Protein AF-A0A8T6LM18-F1 (afdb_monomer_lite)

Sequence (63 aa):
MSTTEARLRALIDEHLDLDHEPDFDLAFGEAGVSSLDCVAFVKLVASEFGVEIAPEEWMGIGS

Secondary structure (DSSP, 8-state):
---HHHHHHHHHHHH---SS---TTS-TTTTT--HHHHHHHHHHHHHHHT----HHHHTT-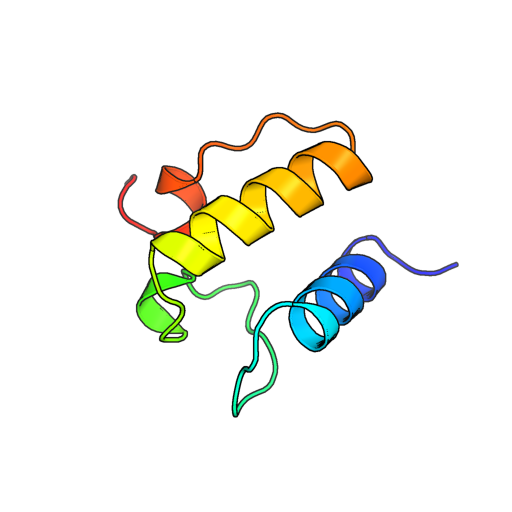--

Structure (mmCIF, N/CA/C/O backbone)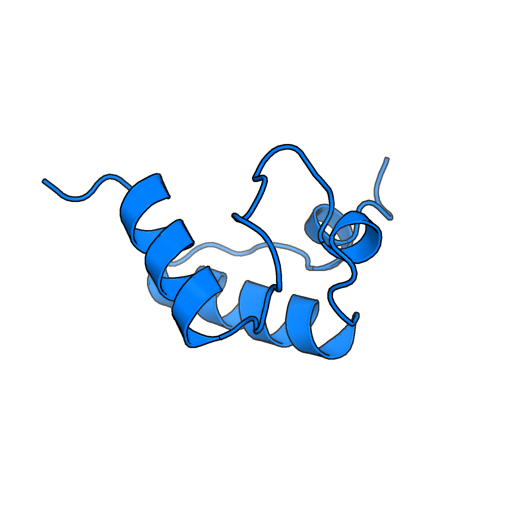:
data_AF-A0A8T6LM18-F1
#
_entry.id   AF-A0A8T6LM18-F1
#
loop_
_atom_site.group_PDB
_atom_site.id
_atom_site.type_symbol
_atom_site.label_atom_id
_atom_site.label_alt_id
_atom_site.label_comp_id
_atom_site.label_asym_id
_atom_site.label_entity_id
_atom_site.label_seq_id
_atom_site.pdbx_PDB_ins_code
_atom_site.Cartn_x
_atom_site.Cartn_y
_atom_site.Cartn_z
_atom_site.occupancy
_atom_site.B_iso_or_equiv
_atom_site.auth_seq_id
_atom_site.auth_comp_id
_atom_site.auth_asym_id
_atom_site.auth_atom_id
_atom_site.pdbx_PDB_model_num
ATOM 1 N N . MET A 1 1 ? -12.794 7.040 14.780 1.00 43.38 1 MET A N 1
ATOM 2 C CA . MET A 1 1 ? -12.809 7.117 13.305 1.00 43.38 1 MET A CA 1
ATOM 3 C C . MET A 1 1 ? -11.463 6.609 12.836 1.00 43.38 1 MET A C 1
ATOM 5 O O . MET A 1 1 ? -10.469 7.136 13.311 1.00 43.38 1 MET A O 1
ATOM 9 N N . SER A 1 2 ? -11.423 5.550 12.027 1.00 56.03 2 SER A N 1
ATOM 10 C CA . SER A 1 2 ? -10.165 5.121 11.406 1.00 56.03 2 SER A CA 1
ATOM 11 C C . SER A 1 2 ? -9.808 6.153 10.336 1.00 56.03 2 SER A C 1
ATOM 13 O O . SER A 1 2 ? -10.659 6.486 9.509 1.00 56.03 2 SER A O 1
ATOM 15 N N . THR A 1 3 ? -8.621 6.744 10.430 1.00 82.25 3 THR A N 1
ATOM 16 C CA . THR A 1 3 ? -8.102 7.683 9.432 1.00 82.25 3 THR A CA 1
ATOM 17 C C . THR A 1 3 ? -7.726 6.917 8.161 1.00 82.25 3 THR A C 1
ATOM 19 O O . THR A 1 3 ? -7.494 5.709 8.208 1.00 82.25 3 THR A O 1
ATOM 22 N N . THR A 1 4 ? -7.662 7.601 7.017 1.00 82.75 4 THR A N 1
ATOM 23 C CA . THR A 1 4 ? -7.190 7.024 5.742 1.00 82.75 4 THR A CA 1
ATOM 24 C C . THR A 1 4 ? -5.875 6.259 5.921 1.00 82.75 4 THR A C 1
ATOM 26 O O . THR A 1 4 ? -5.759 5.128 5.467 1.00 82.75 4 THR A O 1
ATOM 29 N N . GLU A 1 5 ? -4.948 6.826 6.693 1.00 81.00 5 GLU A N 1
ATOM 30 C CA . GLU A 1 5 ? -3.662 6.224 7.063 1.00 81.00 5 GLU A CA 1
ATOM 31 C C . GLU A 1 5 ? -3.809 4.894 7.821 1.00 81.00 5 GLU A C 1
ATOM 33 O O . GLU A 1 5 ? -3.134 3.923 7.502 1.00 81.00 5 GLU A O 1
ATOM 38 N N . ALA A 1 6 ? -4.727 4.804 8.790 1.00 84.62 6 ALA A N 1
ATOM 39 C CA . ALA A 1 6 ? -4.950 3.568 9.540 1.00 84.62 6 ALA A CA 1
ATOM 40 C C . ALA A 1 6 ? -5.556 2.455 8.667 1.00 84.62 6 ALA A C 1
ATOM 42 O O . ALA A 1 6 ? -5.238 1.285 8.863 1.00 84.62 6 ALA A O 1
ATOM 43 N N . ARG A 1 7 ? -6.400 2.808 7.686 1.00 85.44 7 ARG A N 1
ATOM 44 C CA . ARG A 1 7 ? -6.892 1.848 6.684 1.00 85.44 7 ARG A CA 1
ATOM 45 C C . ARG A 1 7 ? -5.794 1.411 5.723 1.00 85.44 7 ARG A C 1
ATOM 47 O O . ARG A 1 7 ? -5.681 0.225 5.460 1.00 85.44 7 ARG A O 1
ATOM 54 N N . LEU A 1 8 ? -4.974 2.343 5.245 1.00 84.25 8 LEU A N 1
ATOM 55 C CA . LEU A 1 8 ? -3.835 2.026 4.387 1.00 84.25 8 LEU A CA 1
ATOM 56 C C . LEU A 1 8 ? -2.836 1.103 5.088 1.00 84.25 8 LEU A C 1
ATOM 58 O O . LEU A 1 8 ? -2.450 0.108 4.492 1.00 84.25 8 LEU A O 1
ATOM 62 N N . ARG A 1 9 ? -2.492 1.360 6.360 1.00 84.25 9 ARG A N 1
ATOM 63 C CA . ARG A 1 9 ? -1.642 0.447 7.147 1.00 84.25 9 ARG A CA 1
ATOM 64 C C . ARG A 1 9 ? -2.222 -0.963 7.214 1.00 84.25 9 ARG A C 1
ATOM 66 O O . ARG A 1 9 ? -1.484 -1.911 7.006 1.00 84.25 9 ARG A O 1
ATOM 73 N N . ALA A 1 10 ? -3.525 -1.096 7.469 1.00 85.88 10 ALA A N 1
ATOM 74 C CA . ALA A 1 10 ? -4.174 -2.406 7.522 1.00 85.88 10 ALA A CA 1
ATOM 75 C C . ALA A 1 10 ? -4.121 -3.137 6.171 1.00 85.88 10 ALA A C 1
ATOM 77 O O . ALA A 1 10 ? -3.859 -4.330 6.137 1.00 85.88 10 ALA A O 1
ATOM 78 N N . LEU A 1 11 ? -4.317 -2.418 5.062 1.00 87.06 11 LEU A N 1
ATOM 79 C CA . LEU A 1 11 ? -4.201 -2.997 3.724 1.00 87.06 11 LEU A CA 1
ATOM 80 C C . LEU A 1 11 ? -2.764 -3.418 3.404 1.00 87.06 11 LEU A C 1
ATOM 82 O O . LEU A 1 11 ? -2.569 -4.444 2.761 1.00 87.06 11 LEU A O 1
ATOM 86 N N . ILE A 1 12 ? -1.770 -2.633 3.829 1.00 85.94 12 ILE A N 1
ATOM 87 C CA . ILE A 1 12 ? -0.359 -2.992 3.670 1.00 85.94 12 ILE A CA 1
ATOM 88 C C . ILE A 1 12 ? -0.057 -4.259 4.470 1.00 85.94 12 ILE A C 1
ATOM 90 O O . ILE A 1 12 ? 0.438 -5.206 3.886 1.00 85.94 12 ILE A O 1
ATOM 94 N N . ASP A 1 13 ? -0.428 -4.317 5.746 1.00 84.62 13 ASP A N 1
ATOM 95 C CA . ASP A 1 13 ? -0.204 -5.487 6.611 1.00 84.62 13 ASP A CA 1
ATOM 96 C C . ASP A 1 13 ? -0.911 -6.758 6.093 1.00 84.62 13 ASP A C 1
ATOM 98 O O . ASP A 1 13 ? -0.392 -7.864 6.205 1.00 84.62 13 ASP A O 1
ATOM 102 N N . GLU A 1 14 ? -2.090 -6.613 5.478 1.00 84.94 14 GLU A N 1
ATOM 103 C CA . GLU A 1 14 ? -2.854 -7.741 4.929 1.00 84.94 14 GLU A CA 1
ATOM 104 C C . GLU A 1 14 ? -2.311 -8.248 3.580 1.00 84.94 14 GLU A C 1
ATOM 106 O O . GLU A 1 14 ? -2.420 -9.440 3.280 1.00 84.94 14 GLU A O 1
ATOM 111 N N . HIS A 1 15 ? -1.755 -7.361 2.746 1.00 84.56 15 HIS A N 1
ATOM 112 C CA . HIS A 1 15 ? -1.421 -7.679 1.351 1.00 84.56 15 HIS A CA 1
ATOM 113 C C . HIS A 1 15 ? 0.063 -7.618 1.000 1.00 84.56 15 HIS A C 1
ATOM 115 O O . HIS A 1 15 ? 0.461 -8.202 -0.009 1.00 84.56 15 HIS A O 1
ATOM 121 N N . LEU A 1 16 ? 0.874 -6.919 1.784 1.00 81.12 16 LEU A N 1
ATOM 122 C CA . LEU A 1 16 ? 2.309 -6.796 1.588 1.00 81.12 16 LEU A CA 1
ATOM 123 C C . LEU A 1 16 ? 3.002 -7.400 2.804 1.00 81.12 16 LEU A C 1
ATOM 125 O O . LEU A 1 16 ? 2.909 -6.890 3.916 1.00 81.12 16 LEU A O 1
ATOM 129 N N . ASP A 1 17 ? 3.716 -8.493 2.567 1.00 75.12 17 ASP A N 1
ATOM 130 C CA . ASP A 1 17 ? 4.499 -9.181 3.591 1.00 75.12 17 ASP A CA 1
ATOM 131 C C . ASP A 1 17 ? 5.803 -8.404 3.836 1.00 75.12 17 ASP A C 1
ATOM 133 O O . ASP A 1 17 ? 6.868 -8.733 3.309 1.00 75.12 17 ASP A O 1
ATOM 137 N N . LEU A 1 18 ? 5.686 -7.272 4.534 1.00 75.38 18 LEU A N 1
ATOM 138 C CA . LEU A 1 18 ? 6.815 -6.422 4.889 1.00 75.38 18 LEU A CA 1
ATOM 139 C C . LEU A 1 18 ? 7.416 -6.886 6.217 1.00 75.38 18 LEU A C 1
ATOM 141 O O . LEU A 1 18 ? 6.753 -6.884 7.250 1.00 75.38 18 LEU A O 1
ATOM 145 N N . ASP A 1 19 ? 8.722 -7.157 6.226 1.00 74.56 19 ASP A N 1
ATOM 146 C CA . ASP A 1 19 ? 9.484 -7.419 7.461 1.00 74.56 19 ASP A CA 1
ATOM 147 C C . ASP A 1 19 ? 9.635 -6.171 8.369 1.00 74.56 19 ASP A C 1
ATOM 149 O O . ASP A 1 19 ? 10.289 -6.221 9.415 1.00 74.56 19 ASP A O 1
ATOM 153 N N . HIS A 1 20 ? 9.089 -5.023 7.962 1.00 71.25 20 HIS A N 1
ATOM 154 C CA . HIS A 1 20 ? 9.212 -3.735 8.642 1.00 71.25 20 HIS A CA 1
ATOM 155 C C . HIS A 1 20 ? 7.900 -2.950 8.601 1.00 71.25 20 HIS A C 1
ATOM 157 O O . HIS A 1 20 ? 7.023 -3.204 7.777 1.00 71.25 20 HIS A O 1
ATOM 163 N N . GLU A 1 21 ? 7.773 -1.975 9.503 1.00 75.31 21 GLU A N 1
ATOM 164 C CA . GLU A 1 21 ? 6.619 -1.079 9.515 1.00 75.31 21 GLU A CA 1
ATOM 165 C C . GLU A 1 21 ? 6.573 -0.274 8.203 1.00 75.31 21 GLU A C 1
ATOM 167 O O . GLU A 1 21 ? 7.611 0.253 7.790 1.00 75.31 21 GLU A O 1
ATOM 172 N N . PRO A 1 22 ? 5.408 -0.176 7.537 1.00 71.06 22 PRO A N 1
ATOM 173 C CA . PRO A 1 22 ? 5.305 0.534 6.274 1.00 71.06 22 PRO A CA 1
ATOM 174 C C . PRO A 1 22 ? 5.594 2.021 6.442 1.00 71.06 22 PRO A C 1
ATOM 176 O O . PRO A 1 22 ? 4.898 2.728 7.177 1.00 71.06 22 PRO A O 1
ATOM 179 N N . ASP A 1 23 ? 6.601 2.484 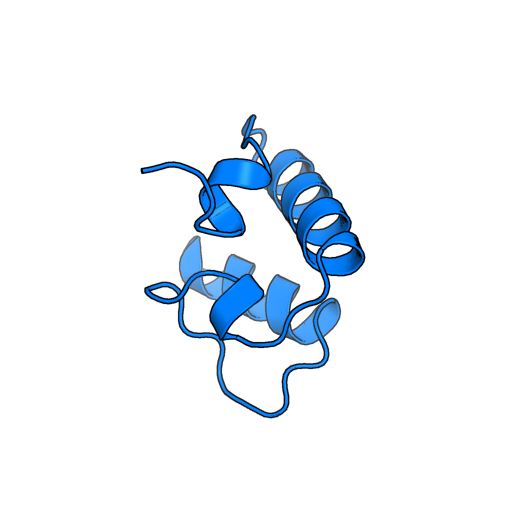5.711 1.00 78.06 23 ASP A N 1
ATOM 180 C CA . ASP A 1 23 ? 6.951 3.890 5.608 1.00 78.06 23 ASP A CA 1
ATOM 181 C C . ASP A 1 23 ? 6.249 4.498 4.387 1.00 78.06 23 ASP A C 1
ATOM 183 O O . ASP A 1 23 ? 6.522 4.133 3.245 1.00 78.06 23 ASP A O 1
ATOM 187 N N . PHE A 1 24 ? 5.310 5.410 4.638 1.00 75.06 24 PHE A N 1
ATOM 188 C CA . PHE A 1 24 ? 4.545 6.087 3.589 1.00 75.06 24 PHE A CA 1
ATOM 189 C C . PHE A 1 24 ? 5.337 7.189 2.878 1.00 75.06 24 PHE A C 1
ATOM 191 O O . PHE A 1 24 ? 4.867 7.695 1.859 1.00 75.06 24 PHE A O 1
ATOM 198 N N . ASP A 1 25 ? 6.505 7.561 3.409 1.00 76.19 25 ASP A N 1
ATOM 199 C CA . ASP A 1 25 ? 7.414 8.519 2.785 1.00 76.19 25 ASP A CA 1
ATOM 200 C C . ASP A 1 25 ? 8.421 7.822 1.845 1.00 76.19 25 ASP A C 1
ATOM 202 O O . ASP A 1 25 ? 9.091 8.497 1.060 1.00 76.19 25 ASP A O 1
ATOM 206 N N . LEU A 1 26 ? 8.516 6.484 1.888 1.00 75.06 26 LEU A N 1
ATOM 207 C CA . LEU A 1 26 ? 9.361 5.685 0.997 1.00 75.06 26 LEU A CA 1
ATOM 208 C C . LEU A 1 26 ? 8.590 5.196 -0.231 1.00 75.06 26 LEU A C 1
ATOM 210 O O . LEU A 1 26 ? 7.425 4.801 -0.161 1.00 75.06 26 LEU A O 1
ATOM 214 N N . ALA A 1 27 ? 9.277 5.147 -1.373 1.00 79.25 27 ALA A N 1
ATOM 215 C CA . ALA A 1 27 ? 8.737 4.474 -2.545 1.00 79.25 27 ALA A CA 1
ATOM 216 C C . ALA A 1 27 ? 8.663 2.956 -2.300 1.00 79.25 27 ALA A C 1
ATOM 218 O O . ALA A 1 27 ? 9.547 2.361 -1.681 1.00 79.25 27 ALA A O 1
ATOM 219 N N . PHE A 1 28 ? 7.658 2.286 -2.869 1.00 80.81 28 PHE A N 1
ATOM 220 C CA . PHE A 1 28 ? 7.476 0.835 -2.706 1.00 80.81 28 PHE A CA 1
ATOM 221 C C . PHE A 1 28 ? 8.694 0.032 -3.190 1.00 80.81 28 PHE A C 1
ATOM 223 O O . PHE A 1 28 ? 9.036 -0.995 -2.606 1.00 80.81 28 PHE A O 1
ATOM 230 N N . GLY A 1 29 ? 9.394 0.525 -4.218 1.00 76.38 29 GLY A N 1
ATOM 231 C CA . GLY A 1 29 ? 10.640 -0.084 -4.686 1.00 76.38 29 GLY A CA 1
ATOM 232 C C . GLY A 1 29 ? 11.774 -0.026 -3.655 1.00 76.38 29 GLY A C 1
ATOM 233 O O . GLY A 1 29 ? 12.583 -0.949 -3.587 1.00 76.38 29 GLY A O 1
ATOM 234 N N . GLU A 1 30 ? 11.819 1.018 -2.826 1.00 77.44 30 GLU A N 1
ATOM 235 C CA . GLU A 1 30 ? 12.812 1.175 -1.755 1.00 77.44 30 GLU A CA 1
ATOM 236 C C . GLU A 1 30 ? 12.456 0.340 -0.519 1.00 77.44 30 GLU A C 1
ATOM 238 O O . GLU A 1 30 ? 13.349 -0.167 0.156 1.00 77.44 30 GLU A O 1
ATOM 243 N N . ALA A 1 31 ? 11.161 0.107 -0.287 1.00 76.31 31 ALA A N 1
ATOM 244 C CA . ALA A 1 31 ? 10.645 -0.805 0.735 1.00 76.31 31 ALA A CA 1
ATOM 245 C C . ALA A 1 31 ? 10.820 -2.298 0.375 1.00 76.31 31 ALA A C 1
ATOM 247 O O . ALA A 1 31 ? 10.379 -3.178 1.109 1.00 76.31 31 ALA A O 1
ATOM 248 N N . GLY A 1 32 ? 11.446 -2.618 -0.763 1.00 78.06 32 GLY A N 1
ATOM 249 C CA . GLY A 1 32 ? 11.660 -4.000 -1.202 1.00 78.06 32 GLY A CA 1
ATOM 250 C C . GLY A 1 32 ? 10.408 -4.687 -1.754 1.00 78.06 32 GLY A C 1
ATOM 251 O O . GLY A 1 32 ? 10.420 -5.902 -1.958 1.00 78.06 32 GLY A O 1
ATOM 252 N N . VAL A 1 33 ? 9.342 -3.932 -2.034 1.00 83.38 33 VAL A N 1
ATOM 253 C CA . VAL A 1 33 ? 8.112 -4.463 -2.627 1.00 83.38 33 VAL A CA 1
ATOM 254 C C . VAL A 1 33 ? 8.329 -4.717 -4.112 1.00 83.38 33 VAL A C 1
ATOM 256 O O . VAL A 1 33 ? 8.843 -3.872 -4.850 1.00 83.38 33 VAL A O 1
ATOM 259 N N . SER A 1 34 ? 7.922 -5.899 -4.573 1.00 84.38 34 SER A N 1
ATOM 260 C CA . SER A 1 34 ? 8.039 -6.240 -5.986 1.00 84.38 34 SER A CA 1
ATOM 261 C C . SER A 1 34 ? 7.137 -5.340 -6.838 1.00 84.38 34 SER A C 1
ATOM 263 O O . SER A 1 34 ? 6.056 -4.922 -6.418 1.00 84.38 34 SER A O 1
ATOM 265 N N . SER A 1 35 ? 7.532 -5.069 -8.083 1.00 84.12 35 SER A N 1
ATOM 266 C CA . SER A 1 35 ? 6.705 -4.280 -9.010 1.00 84.12 35 SER A CA 1
ATOM 267 C C . SER A 1 35 ? 5.318 -4.902 -9.228 1.00 84.12 35 SER A C 1
ATOM 269 O O . SER A 1 35 ? 4.350 -4.186 -9.471 1.00 84.12 35 SER A O 1
ATOM 271 N N . LEU A 1 36 ? 5.208 -6.233 -9.131 1.00 86.81 36 LEU A N 1
ATOM 272 C CA . LEU A 1 36 ? 3.940 -6.949 -9.259 1.00 86.81 36 LEU A CA 1
ATOM 273 C C . LEU A 1 36 ? 3.020 -6.669 -8.066 1.00 86.81 36 LEU A C 1
ATOM 275 O O . LEU A 1 36 ? 1.851 -6.335 -8.266 1.00 86.81 36 LEU A O 1
ATOM 279 N N . ASP A 1 37 ? 3.562 -6.763 -6.853 1.00 86.88 37 ASP A N 1
ATOM 280 C CA . ASP A 1 37 ? 2.814 -6.524 -5.618 1.00 86.88 37 ASP A CA 1
ATOM 281 C C . ASP A 1 37 ? 2.431 -5.050 -5.492 1.00 86.88 37 ASP A C 1
ATOM 283 O O . ASP A 1 37 ? 1.302 -4.741 -5.123 1.00 86.88 37 ASP A O 1
ATOM 287 N N . CYS A 1 38 ? 3.306 -4.134 -5.920 1.00 86.06 38 CYS A N 1
ATOM 288 C CA . CYS A 1 38 ? 2.992 -2.710 -5.994 1.00 86.06 38 CYS A CA 1
ATOM 289 C C . CYS A 1 38 ? 1.790 -2.448 -6.916 1.00 86.06 38 CYS A C 1
ATOM 291 O O . CYS A 1 38 ? 0.826 -1.803 -6.511 1.00 86.06 38 CYS A O 1
ATOM 293 N N . VAL A 1 39 ? 1.778 -3.003 -8.134 1.00 88.38 39 VAL A N 1
ATOM 294 C CA . VAL A 1 39 ? 0.644 -2.840 -9.063 1.00 88.38 39 VAL A CA 1
ATOM 295 C C . VAL A 1 39 ? -0.643 -3.450 -8.498 1.00 88.38 39 VAL A C 1
ATOM 297 O O . VAL A 1 39 ? -1.721 -2.872 -8.666 1.00 88.38 39 VAL A O 1
ATOM 300 N N . ALA A 1 40 ? -0.559 -4.613 -7.848 1.00 89.00 40 ALA A N 1
ATOM 301 C CA . ALA A 1 40 ? -1.710 -5.245 -7.209 1.00 89.00 40 ALA A CA 1
ATOM 302 C C . ALA A 1 40 ? -2.257 -4.383 -6.060 1.00 89.00 40 ALA A C 1
ATOM 304 O O . ALA A 1 40 ? -3.465 -4.148 -5.987 1.00 89.00 40 ALA A O 1
ATOM 305 N N . PHE A 1 41 ? -1.365 -3.848 -5.229 1.00 88.19 41 PHE A N 1
ATOM 306 C CA . PHE A 1 41 ? -1.700 -2.998 -4.097 1.00 88.19 41 PHE A CA 1
ATOM 307 C C . PHE A 1 41 ? -2.317 -1.667 -4.534 1.00 88.19 41 PHE A C 1
ATOM 309 O O . PHE A 1 41 ? -3.376 -1.285 -4.043 1.00 88.19 41 PHE A O 1
ATOM 316 N N . VAL A 1 42 ? -1.730 -1.001 -5.532 1.00 88.19 42 VAL A N 1
ATOM 317 C CA . VAL A 1 42 ? -2.252 0.254 -6.097 1.00 88.19 42 VAL A CA 1
ATOM 318 C C . VAL A 1 42 ? -3.667 0.062 -6.638 1.00 88.19 42 VAL A C 1
ATOM 320 O O . VAL A 1 42 ? -4.536 0.889 -6.382 1.00 88.19 42 VAL A O 1
ATOM 323 N N . LYS A 1 43 ? -3.944 -1.050 -7.331 1.00 88.44 43 LYS A N 1
ATOM 324 C CA . LYS A 1 43 ? -5.302 -1.371 -7.806 1.00 88.44 43 LYS A CA 1
ATOM 325 C C . LYS A 1 43 ? -6.286 -1.603 -6.664 1.00 88.44 43 LYS A C 1
ATOM 327 O O . LYS A 1 43 ? -7.449 -1.217 -6.775 1.00 88.44 43 LYS A O 1
ATOM 332 N N . LEU A 1 44 ? -5.832 -2.236 -5.588 1.00 88.75 44 LEU A N 1
ATOM 333 C CA . LEU A 1 44 ? -6.653 -2.488 -4.413 1.00 88.75 44 LEU A CA 1
ATOM 334 C C . LEU A 1 44 ? -7.002 -1.177 -3.698 1.00 88.75 44 LEU A C 1
ATOM 336 O O . LEU A 1 44 ? -8.176 -0.906 -3.462 1.00 88.75 44 LEU A O 1
ATOM 340 N N . VAL A 1 45 ? -6.010 -0.317 -3.459 1.00 87.31 45 VAL A N 1
ATOM 341 C CA . VAL A 1 45 ? -6.197 1.027 -2.890 1.00 87.31 45 VAL A CA 1
ATOM 342 C C . VAL A 1 45 ? -7.089 1.882 -3.797 1.00 87.31 45 VAL A C 1
ATOM 344 O O . VAL A 1 45 ? -8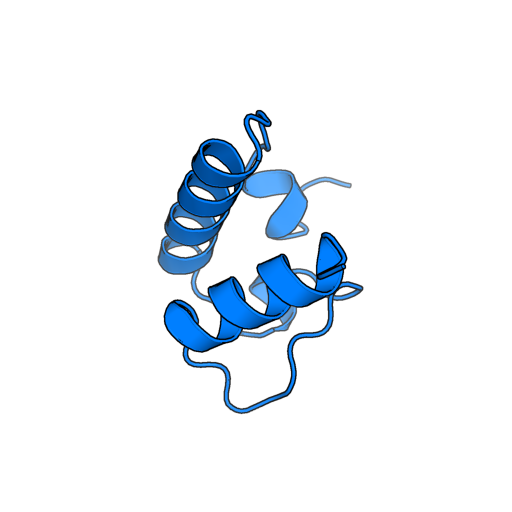.028 2.515 -3.319 1.00 87.31 45 VAL A O 1
ATOM 347 N N . ALA A 1 46 ? -6.865 1.857 -5.112 1.00 88.25 46 ALA A N 1
ATOM 348 C CA . ALA A 1 46 ? -7.701 2.552 -6.089 1.00 88.25 46 ALA A CA 1
ATOM 349 C C . ALA A 1 46 ? -9.179 2.142 -5.984 1.00 88.25 46 ALA A C 1
ATOM 351 O O . ALA A 1 46 ? -10.064 2.998 -5.976 1.00 88.25 46 ALA A O 1
ATOM 352 N N . SER A 1 47 ? -9.446 0.842 -5.835 1.00 87.75 47 SER A N 1
ATOM 353 C CA . SER A 1 47 ? -10.799 0.310 -5.653 1.00 87.75 47 SER A CA 1
ATOM 354 C C . SER A 1 47 ? -11.404 0.671 -4.291 1.00 87.75 47 SER A C 1
ATOM 356 O O . SER A 1 47 ? -12.576 1.035 -4.230 1.00 87.75 47 SER A O 1
ATOM 358 N N . GLU A 1 48 ? -10.631 0.578 -3.207 1.00 86.88 48 GLU A N 1
ATOM 359 C CA . GLU A 1 48 ? -11.094 0.847 -1.836 1.00 86.88 48 GLU A CA 1
ATOM 360 C C . GLU A 1 48 ? -11.412 2.329 -1.599 1.00 86.88 48 GLU A C 1
ATOM 362 O O . GLU A 1 48 ? -12.384 2.670 -0.920 1.00 86.88 48 GLU A O 1
ATOM 367 N N . PHE A 1 49 ? -10.606 3.227 -2.168 1.00 86.25 49 PHE A N 1
ATOM 368 C CA . PHE A 1 49 ? -10.742 4.671 -1.970 1.00 86.25 49 PHE A CA 1
ATOM 369 C C . PHE A 1 49 ? -11.414 5.391 -3.148 1.00 86.25 49 PHE A C 1
ATOM 371 O O . PHE A 1 49 ? -11.730 6.575 -3.028 1.00 86.25 49 PHE A O 1
ATOM 378 N N . GLY A 1 50 ? -11.671 4.695 -4.260 1.00 86.44 50 GLY A N 1
ATOM 379 C CA . GLY A 1 50 ? -12.288 5.271 -5.458 1.00 86.44 50 GLY A CA 1
ATOM 380 C C . GLY A 1 50 ? -11.399 6.307 -6.150 1.00 86.44 50 GLY A C 1
ATOM 381 O O . GLY A 1 50 ? -11.901 7.324 -6.628 1.00 86.44 50 GLY A O 1
ATOM 382 N N . VAL A 1 51 ? -10.086 6.075 -6.156 1.00 84.31 51 VAL A N 1
ATOM 383 C CA . VAL A 1 51 ? -9.067 6.980 -6.708 1.00 84.31 51 VAL A CA 1
ATOM 384 C C . VAL A 1 51 ? -8.348 6.319 -7.876 1.00 84.31 51 VAL A C 1
ATOM 386 O O . VAL A 1 51 ? -8.103 5.119 -7.854 1.00 84.31 51 VAL A O 1
ATOM 389 N N . GLU A 1 52 ? -7.984 7.090 -8.896 1.00 82.44 52 GLU A N 1
ATOM 390 C CA . GLU A 1 52 ? -7.123 6.610 -9.979 1.00 82.44 52 GLU A CA 1
ATOM 391 C C . GLU A 1 52 ? -5.681 7.010 -9.663 1.00 82.44 52 GLU A C 1
ATOM 393 O O . GLU A 1 52 ? -5.352 8.193 -9.661 1.00 82.44 52 GLU A O 1
ATOM 398 N N . ILE A 1 53 ? -4.844 6.022 -9.344 1.00 81.44 53 ILE A N 1
ATOM 399 C CA . ILE A 1 53 ? -3.426 6.205 -9.011 1.00 81.44 53 ILE A CA 1
ATOM 400 C C . ILE A 1 53 ? -2.596 5.434 -10.035 1.00 81.44 53 ILE A C 1
ATOM 402 O O . ILE A 1 53 ? -2.870 4.256 -10.291 1.00 81.44 53 ILE A O 1
ATOM 406 N N . ALA A 1 54 ? -1.580 6.083 -10.607 1.00 82.25 54 ALA A N 1
ATOM 407 C CA . ALA A 1 54 ? -0.636 5.417 -11.491 1.00 82.25 54 ALA A CA 1
ATOM 408 C C . ALA A 1 54 ? 0.405 4.650 -10.648 1.00 82.25 54 ALA A C 1
ATOM 410 O O . ALA A 1 54 ? 1.054 5.249 -9.788 1.00 82.25 54 ALA A O 1
ATOM 411 N N . PRO A 1 55 ? 0.603 3.333 -10.861 1.00 80.12 55 PRO A N 1
ATOM 412 C CA . PRO A 1 55 ? 1.587 2.558 -10.101 1.00 80.12 55 PRO A CA 1
ATOM 413 C C . PRO A 1 55 ? 3.014 3.117 -10.179 1.00 80.12 55 PRO A C 1
ATOM 4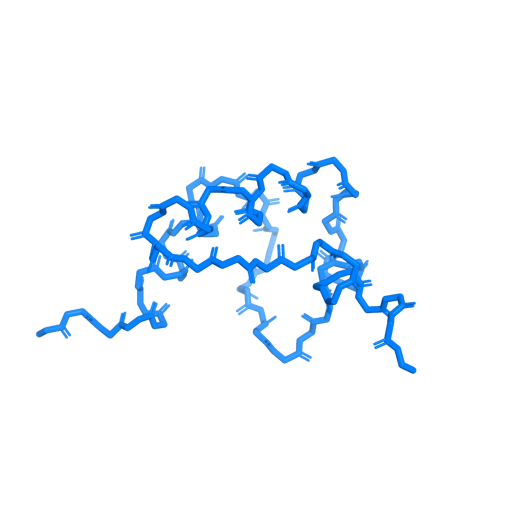15 O O . PRO A 1 55 ? 3.806 2.947 -9.255 1.00 80.12 55 PRO A O 1
ATOM 418 N N . GLU A 1 56 ? 3.346 3.798 -11.274 1.00 80.88 56 GLU A N 1
ATOM 419 C CA . GLU A 1 56 ? 4.637 4.442 -11.505 1.00 80.88 56 GLU A CA 1
ATOM 420 C C . GLU A 1 56 ? 4.953 5.538 -10.476 1.00 80.88 56 GLU A C 1
ATOM 422 O O . GLU A 1 56 ? 6.119 5.708 -10.113 1.00 80.88 56 GLU A O 1
ATOM 427 N N . GLU A 1 57 ? 3.930 6.237 -9.969 1.00 79.56 57 GLU A N 1
ATOM 428 C CA . GLU A 1 57 ? 4.076 7.269 -8.931 1.00 79.56 57 GLU A CA 1
ATOM 429 C C . GLU A 1 57 ? 4.490 6.656 -7.587 1.00 79.56 57 GLU A C 1
ATOM 431 O O . GLU A 1 57 ? 5.223 7.267 -6.818 1.00 79.56 57 GLU A O 1
ATOM 436 N N . TRP A 1 58 ? 4.060 5.422 -7.318 1.00 78.69 58 TRP A N 1
ATOM 437 C CA . TRP A 1 58 ? 4.307 4.713 -6.058 1.00 78.69 58 TRP A CA 1
ATOM 438 C C . TRP A 1 58 ? 5.603 3.904 -6.082 1.00 78.69 58 TRP A C 1
ATOM 440 O O . TRP A 1 58 ? 6.246 3.700 -5.052 1.00 78.69 58 TRP A O 1
ATOM 450 N N . MET A 1 59 ? 6.029 3.476 -7.269 1.00 74.94 59 MET A N 1
ATOM 451 C CA . MET A 1 59 ? 7.325 2.829 -7.461 1.00 74.94 59 MET A CA 1
ATOM 452 C C . MET A 1 59 ? 8.507 3.816 -7.421 1.00 74.94 59 MET A C 1
ATOM 454 O O . MET A 1 59 ? 9.650 3.369 -7.468 1.00 74.94 59 MET A O 1
ATOM 458 N N . GLY A 1 60 ? 8.263 5.131 -7.342 1.00 70.12 60 GLY A N 1
ATOM 459 C CA . GLY A 1 60 ? 9.324 6.147 -7.319 1.00 70.12 60 GLY A CA 1
ATOM 460 C C . GLY A 1 60 ? 10.038 6.329 -8.664 1.00 70.12 60 GLY A C 1
ATOM 461 O O . GLY A 1 60 ? 11.141 6.862 -8.714 1.00 70.12 60 GLY A O 1
ATOM 462 N N . ILE A 1 61 ? 9.429 5.882 -9.771 1.00 61.94 61 ILE A N 1
ATOM 463 C CA . ILE A 1 61 ? 10.014 5.949 -11.129 1.00 61.94 61 ILE A CA 1
ATOM 464 C C . ILE A 1 61 ? 9.569 7.222 -11.876 1.00 61.94 61 ILE A C 1
ATOM 466 O O . ILE A 1 61 ? 9.886 7.408 -13.050 1.00 61.94 61 ILE A O 1
ATOM 470 N N . GLY A 1 62 ? 8.815 8.095 -11.205 1.00 59.00 62 GLY A N 1
ATOM 471 C CA . GLY A 1 62 ? 8.197 9.284 -11.779 1.00 59.00 62 GLY A CA 1
ATOM 472 C C . GLY A 1 62 ? 8.463 10.559 -10.982 1.00 59.00 62 GLY A C 1
ATOM 473 O O . GLY A 1 62 ? 7.513 11.122 -10.450 1.00 5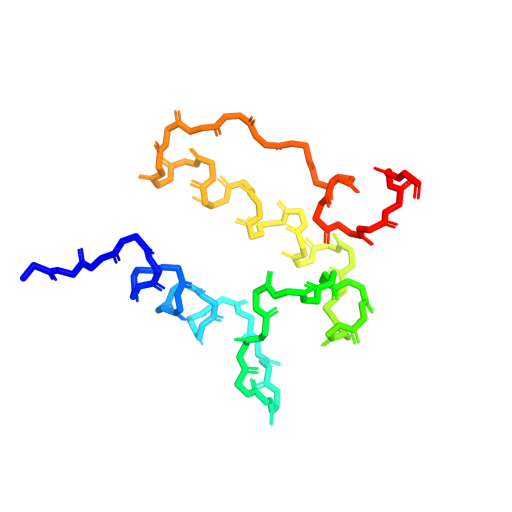9.00 62 GLY A O 1
ATOM 474 N N . SER A 1 63 ? 9.720 11.012 -10.901 1.00 47.50 63 SER A N 1
ATOM 475 C CA . SER A 1 63 ? 10.176 12.427 -10.902 1.00 47.50 63 SER A CA 1
ATOM 476 C C . SER A 1 63 ? 11.683 12.518 -10.678 1.00 47.50 63 SER A C 1
ATOM 478 O O . SER A 1 63 ? 12.186 11.819 -9.776 1.00 47.50 63 SER A O 1
#

Foldseek 3Di:
DQDPVNVLQVLCVVQPPQPDRDDPVDACVVSVHDLVSLVVSQVVSCVVVVHDDDSCVRNVVPD

Radius of gyration: 11.17 Å; chains: 1; bounding box: 26×22×25 Å

pLDDT: mean 79.71, std 9.31, range [43.38, 89.0]